Protein AF-A0A6N2WWM9-F1 (afdb_monomer)

Secondary structure (DSSP, 8-state):
--------S-HHHHHHHHHHHTT-EEEEEEETTTEEEEEEE---PPPP----------S----TT-EEEE--S-HHHHHHHHHHHHHTT-EEEE--------

Radius of gyration: 22.65 Å; Cα contacts (8 Å, |Δi|>4): 84; chains: 1; bounding box: 58×34×54 Å

Sequence (102 aa):
MGDKVKGTGLGLPIVKSLVDIMGGTISVKSELGKGTEFIVDLYVPLAEAEVEEHSEENITENLMDA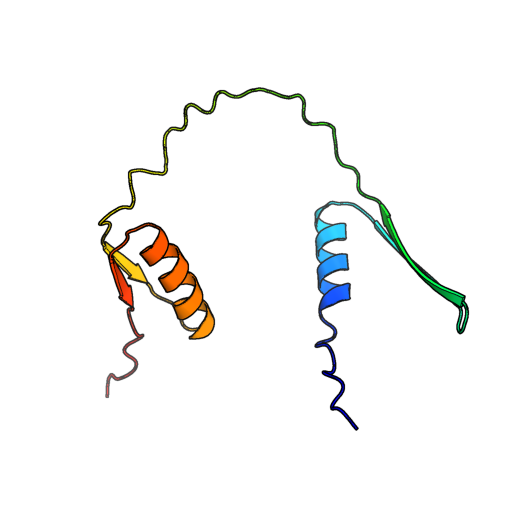RILLVEDNEINIYVAQLILEKAGCVVEIAKRYLSLP

pLDDT: mean 82.59, std 18.11, range [39.81, 97.56]

Foldseek 3Di:
DDDDPDPPPCVVVVVQVVLVVQVWDKDKDDDPPPGIDIDIGGDDDDDDPPPPPPPCPVCCPQQAAPEEEDEDDDPVCVVVVCVVSVVSNYHYDYDDPPPDDD

Mean predicted aligned error: 15.32 Å

Solvent-accessible surface area (backbone atoms only — not comparable to full-atom values): 6682 Å² total; per-residue (Å²): 132,82,84,75,82,75,74,90,70,52,66,64,60,52,52,50,53,52,34,52,74,57,71,30,48,75,51,76,52,73,44,92,97,79,50,74,48,77,48,76,50,71,76,75,80,81,74,75,81,73,76,66,74,65,66,72,74,49,81,66,58,72,46,54,71,37,79,42,81,45,76,67,93,47,72,66,57,47,52,54,50,49,56,55,40,47,73,52,41,27,46,76,43,76,52,73,82,82,87,76,76,136

Structure (mmCIF, N/CA/C/O backbone):
data_AF-A0A6N2WWM9-F1
#
_entry.id   AF-A0A6N2WWM9-F1
#
loop_
_atom_site.group_PDB
_atom_site.id
_atom_site.type_symbol
_atom_site.label_at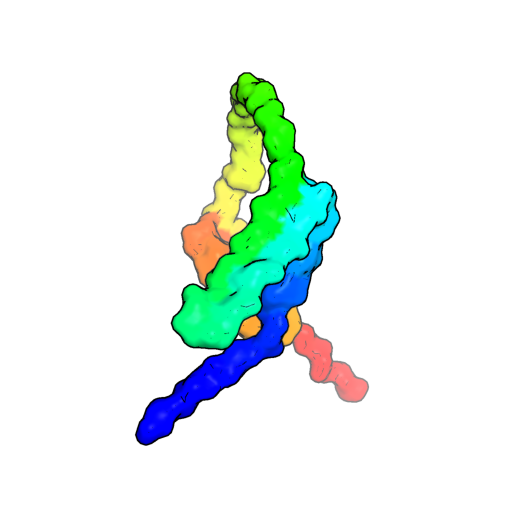om_id
_atom_site.label_alt_id
_atom_site.label_comp_id
_atom_site.label_asym_id
_atom_site.label_entity_id
_atom_site.label_seq_id
_atom_site.pdbx_PDB_ins_code
_atom_site.Cartn_x
_atom_site.Cartn_y
_atom_site.Cartn_z
_atom_site.occupancy
_atom_site.B_iso_or_equiv
_atom_site.auth_seq_id
_atom_site.auth_comp_id
_atom_site.auth_asym_id
_atom_site.auth_atom_id
_atom_site.pdbx_PDB_model_num
ATOM 1 N N . MET A 1 1 ? 12.669 -16.976 26.111 1.00 39.81 1 MET A N 1
ATOM 2 C CA . MET A 1 1 ? 11.267 -16.520 25.993 1.00 39.81 1 MET A CA 1
ATOM 3 C C . MET A 1 1 ? 11.284 -15.421 24.943 1.00 39.81 1 MET A C 1
ATOM 5 O O . MET A 1 1 ? 11.984 -14.449 25.169 1.00 39.81 1 MET A O 1
ATOM 9 N N . GLY A 1 2 ? 10.705 -15.669 23.764 1.00 47.28 2 GLY A N 1
ATOM 10 C CA . GLY A 1 2 ? 11.019 -14.949 22.522 1.00 47.28 2 GLY A CA 1
ATOM 11 C C . GLY A 1 2 ? 10.730 -13.448 22.547 1.00 47.28 2 GLY A C 1
ATOM 12 O O . GLY A 1 2 ? 9.725 -13.008 23.108 1.00 47.28 2 GLY A O 1
ATOM 13 N N . ASP A 1 3 ? 11.616 -12.690 21.907 1.00 49.41 3 ASP A N 1
ATOM 14 C CA . ASP A 1 3 ? 11.471 -11.260 21.679 1.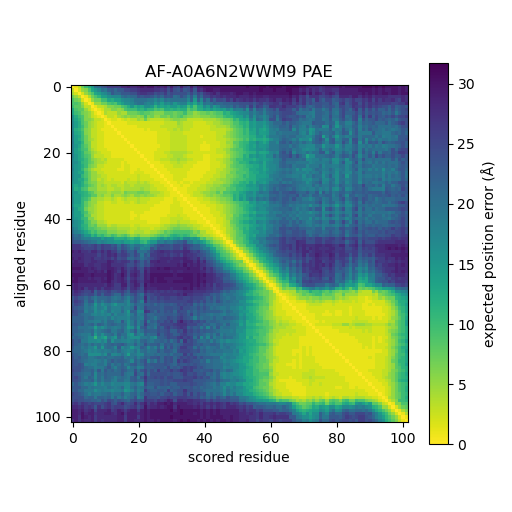00 49.41 3 ASP A CA 1
ATOM 15 C C . ASP A 1 3 ? 10.197 -10.994 20.870 1.00 49.41 3 ASP A C 1
ATOM 17 O O . ASP A 1 3 ? 10.087 -11.341 19.692 1.00 49.41 3 ASP A O 1
ATOM 21 N N . LYS A 1 4 ? 9.192 -10.389 21.512 1.00 54.19 4 LYS A N 1
ATOM 22 C CA . LYS A 1 4 ? 8.036 -9.840 20.801 1.00 54.19 4 LYS A CA 1
ATOM 23 C C . LYS A 1 4 ? 8.545 -8.691 19.942 1.00 54.19 4 LYS A C 1
ATOM 25 O O . LYS A 1 4 ? 8.875 -7.634 20.477 1.00 54.19 4 LYS A O 1
ATOM 30 N N . VAL A 1 5 ? 8.574 -8.888 18.626 1.00 57.88 5 VAL A N 1
ATOM 31 C CA . VAL A 1 5 ? 8.764 -7.808 17.655 1.00 57.88 5 VAL A CA 1
ATOM 32 C C . VAL A 1 5 ? 7.729 -6.727 17.968 1.00 57.88 5 VAL A C 1
ATOM 34 O O . VAL A 1 5 ? 6.526 -6.913 17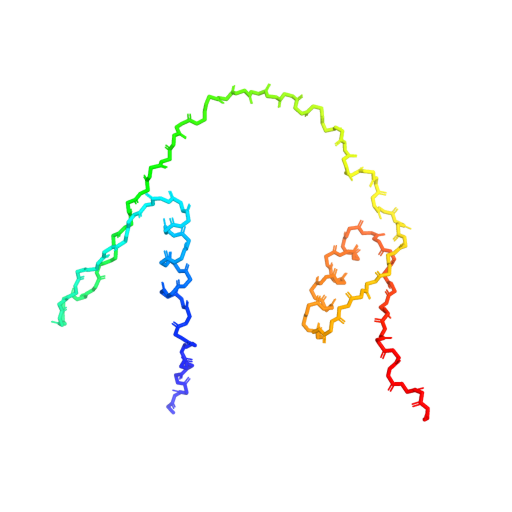.777 1.00 57.88 5 VAL A O 1
ATOM 37 N N . LYS A 1 6 ? 8.187 -5.615 18.546 1.00 60.66 6 LYS A N 1
ATOM 38 C CA . LYS A 1 6 ? 7.335 -4.477 18.874 1.00 60.66 6 LYS A CA 1
ATOM 39 C C . LYS A 1 6 ? 6.989 -3.818 17.544 1.00 60.66 6 LYS A C 1
ATOM 41 O O . LYS A 1 6 ? 7.868 -3.267 16.889 1.00 60.66 6 LYS A O 1
ATOM 46 N N . GLY A 1 7 ? 5.736 -3.943 17.112 1.00 65.38 7 GLY A N 1
ATOM 47 C CA . GLY A 1 7 ? 5.275 -3.297 15.886 1.00 65.38 7 GLY A CA 1
ATOM 48 C C . GLY A 1 7 ? 5.579 -1.798 15.931 1.00 65.38 7 GLY A C 1
ATOM 49 O O . GLY A 1 7 ? 5.485 -1.176 16.988 1.00 65.38 7 GLY A O 1
ATOM 50 N N . THR A 1 8 ? 5.926 -1.212 14.788 1.00 79.94 8 THR A N 1
ATOM 51 C CA . THR A 1 8 ? 6.314 0.206 14.657 1.00 79.94 8 THR A CA 1
ATOM 52 C C . THR A 1 8 ? 5.197 1.191 15.022 1.00 79.94 8 THR A C 1
ATOM 54 O O . THR A 1 8 ? 5.422 2.395 15.050 1.00 79.94 8 THR A O 1
ATOM 57 N N . GLY A 1 9 ? 3.980 0.700 15.282 1.00 81.50 9 GLY A N 1
ATOM 58 C CA . GLY A 1 9 ? 2.800 1.518 15.560 1.00 81.50 9 GLY A CA 1
ATOM 59 C C . GLY A 1 9 ? 2.213 2.195 14.320 1.00 81.50 9 GLY A C 1
ATOM 60 O O . GLY A 1 9 ? 1.224 2.907 14.441 1.00 81.50 9 GLY A O 1
ATOM 61 N N . LEU A 1 10 ? 2.776 1.953 13.132 1.00 85.75 10 LEU A N 1
ATOM 62 C CA . LEU A 1 10 ? 2.390 2.636 11.894 1.00 85.75 10 LEU A CA 1
ATOM 63 C C . LEU A 1 10 ? 1.114 2.084 11.244 1.00 85.75 10 LEU A C 1
ATOM 65 O O . LEU A 1 10 ? 0.480 2.793 10.473 1.00 85.75 10 LEU A O 1
ATOM 69 N N . GLY A 1 11 ? 0.705 0.853 11.565 1.00 88.50 11 GLY A N 1
ATOM 70 C CA . GLY A 1 11 ? -0.401 0.180 10.873 1.00 88.50 11 GLY A CA 1
ATOM 71 C C . GLY A 1 11 ? -1.731 0.940 10.929 1.00 88.50 11 GLY A C 1
ATOM 72 O O . GLY A 1 11 ? -2.307 1.242 9.891 1.00 88.50 11 GLY A O 1
ATOM 73 N N . LEU A 1 12 ? -2.207 1.299 12.125 1.00 92.19 12 LEU A N 1
ATOM 74 C CA . LEU A 1 12 ? -3.476 2.025 12.275 1.00 92.19 12 LEU A CA 1
ATOM 75 C C . LEU A 1 12 ? -3.432 3.462 11.725 1.00 92.19 12 LEU A C 1
ATOM 77 O O . LEU A 1 12 ? -4.395 3.845 11.063 1.00 92.19 12 LEU A O 1
ATOM 81 N N . PRO A 1 13 ? -2.350 4.244 11.924 1.00 93.75 13 PRO A N 1
ATOM 82 C CA . PRO A 1 13 ? -2.182 5.523 11.237 1.00 93.75 13 PRO A CA 1
ATOM 83 C C . PRO A 1 13 ? -2.267 5.412 9.711 1.00 93.75 13 PRO A C 1
ATOM 85 O O . PRO A 1 13 ? -2.984 6.192 9.097 1.00 93.75 13 PRO A O 1
ATOM 88 N N . ILE A 1 14 ? -1.602 4.423 9.101 1.00 94.31 14 ILE A N 1
ATOM 89 C CA . ILE A 1 14 ? -1.662 4.201 7.646 1.00 94.31 14 ILE A CA 1
ATOM 90 C C . ILE A 1 14 ? -3.094 3.879 7.211 1.00 94.31 14 ILE A C 1
ATOM 92 O O . ILE A 1 14 ? -3.600 4.483 6.269 1.00 94.31 14 ILE A O 1
ATOM 96 N N . VAL A 1 15 ? -3.767 2.964 7.917 1.00 95.62 15 VAL A N 1
ATOM 97 C CA . VAL A 1 15 ? -5.159 2.595 7.616 1.00 95.62 15 VAL A CA 1
ATOM 98 C C . VAL A 1 15 ? -6.081 3.808 7.720 1.00 95.62 15 VAL A C 1
ATOM 100 O O . VAL A 1 15 ? -6.890 4.028 6.824 1.00 95.62 15 VAL A O 1
ATOM 103 N N . LYS A 1 16 ? -5.945 4.623 8.772 1.00 95.31 16 LYS A N 1
ATOM 104 C CA . LYS A 1 16 ? -6.751 5.837 8.944 1.00 95.31 16 LYS A CA 1
ATOM 105 C C . LYS A 1 16 ? -6.547 6.806 7.781 1.00 95.31 16 LYS A C 1
ATOM 107 O O . LYS A 1 16 ? -7.533 7.238 7.197 1.00 95.31 16 LYS A O 1
ATOM 112 N N . SER A 1 17 ? -5.296 7.069 7.402 1.00 96.06 17 SER A N 1
ATOM 113 C CA . SER A 1 17 ? -4.981 7.939 6.266 1.00 96.06 17 SER A CA 1
ATOM 114 C C . SER A 1 17 ? -5.586 7.434 4.957 1.00 96.06 17 SER A C 1
ATOM 116 O O . SER A 1 17 ? -6.149 8.224 4.209 1.00 96.06 17 SER A O 1
ATOM 118 N N . LEU A 1 18 ? -5.508 6.128 4.682 1.00 96.62 18 LEU A N 1
ATOM 119 C CA . LEU A 1 18 ? -6.099 5.540 3.475 1.00 96.62 18 LEU A CA 1
ATOM 120 C C . LEU A 1 18 ? -7.621 5.702 3.455 1.00 96.62 18 LEU A C 1
ATOM 122 O O . LEU A 1 18 ? -8.175 6.151 2.457 1.00 96.62 18 LEU A O 1
ATOM 126 N N . VAL A 1 19 ? -8.288 5.385 4.565 1.00 96.88 19 VAL A N 1
ATOM 127 C CA . VAL A 1 19 ? -9.745 5.525 4.687 1.00 96.88 19 VAL A CA 1
ATOM 128 C C . VAL A 1 19 ? -10.179 6.984 4.518 1.00 96.88 19 VAL A C 1
ATOM 130 O O . VAL A 1 19 ? -11.158 7.242 3.823 1.00 96.88 19 VAL A O 1
ATOM 133 N N . ASP A 1 20 ? -9.432 7.933 5.086 1.00 95.81 20 ASP A N 1
ATOM 134 C CA . ASP A 1 20 ? -9.713 9.367 4.954 1.00 95.81 20 ASP A CA 1
ATOM 135 C C . ASP A 1 20 ? -9.532 9.857 3.507 1.00 95.81 20 ASP A C 1
ATOM 137 O O . ASP A 1 20 ? -10.374 10.598 3.003 1.00 95.81 20 ASP A O 1
ATOM 141 N N . ILE A 1 21 ? -8.482 9.405 2.808 1.00 96.31 21 ILE A N 1
ATOM 142 C CA . ILE A 1 21 ? -8.263 9.703 1.378 1.00 96.31 21 ILE A CA 1
ATOM 143 C C . ILE A 1 21 ? -9.412 9.157 0.524 1.00 96.31 21 ILE A C 1
ATOM 145 O O . ILE A 1 21 ? -9.838 9.805 -0.428 1.00 96.31 21 ILE A O 1
ATOM 149 N N . MET A 1 22 ? -9.940 7.986 0.880 1.00 95.69 22 MET A N 1
ATOM 150 C CA . MET A 1 22 ? -11.094 7.380 0.214 1.00 95.69 22 MET A CA 1
ATOM 151 C C . MET A 1 22 ? -12.434 8.031 0.603 1.00 95.69 22 MET A C 1
ATOM 153 O O . MET A 1 22 ? -13.481 7.571 0.154 1.00 95.69 22 MET A O 1
ATOM 157 N N . GLY A 1 23 ? -12.431 9.073 1.446 1.00 95.62 23 GLY A N 1
ATOM 158 C CA . GLY A 1 23 ? -13.646 9.745 1.919 1.00 95.62 23 GLY A CA 1
ATOM 159 C C . GLY A 1 23 ? -14.530 8.872 2.815 1.00 95.62 23 GLY A C 1
ATOM 160 O O . GLY A 1 23 ? -15.716 9.157 2.977 1.00 95.62 23 GLY A O 1
ATOM 161 N N . GLY A 1 24 ? -13.976 7.792 3.363 1.00 96.38 24 GLY A N 1
ATOM 162 C CA . GLY A 1 24 ? -14.676 6.867 4.239 1.00 96.38 24 GLY A CA 1
ATOM 163 C C . GLY A 1 24 ? -14.504 7.182 5.719 1.00 96.38 24 GLY A C 1
ATOM 164 O O . GLY A 1 24 ? -13.982 8.222 6.121 1.00 96.38 24 GLY A O 1
ATOM 165 N N . THR A 1 25 ? -14.927 6.242 6.560 1.00 97.56 25 THR A N 1
ATOM 166 C CA . THR A 1 25 ? -14.762 6.330 8.014 1.00 97.56 25 THR A CA 1
ATOM 167 C C . THR A 1 25 ? -14.262 5.018 8.604 1.00 97.56 25 THR A C 1
ATOM 169 O O . THR A 1 25 ? -14.468 3.945 8.045 1.00 97.56 25 THR A O 1
ATOM 172 N N . ILE A 1 26 ? -13.563 5.108 9.736 1.00 97.31 26 ILE A N 1
ATOM 173 C CA . ILE A 1 26 ? -13.098 3.949 10.501 1.00 97.31 26 ILE A CA 1
ATOM 174 C C . ILE A 1 26 ? -13.419 4.153 11.981 1.00 97.31 26 ILE A C 1
ATOM 176 O O . ILE A 1 26 ? -13.179 5.232 12.529 1.00 97.31 26 ILE A O 1
ATOM 180 N N . SER A 1 27 ? -13.948 3.119 12.631 1.00 96.94 27 SER A N 1
ATOM 181 C CA . SER A 1 27 ? -14.273 3.099 14.060 1.00 96.94 27 SER A CA 1
ATOM 182 C C . SER A 1 27 ? -13.822 1.794 14.723 1.00 96.94 27 SER A C 1
ATOM 184 O O . SER A 1 27 ? -13.463 0.827 14.053 1.00 96.94 27 SER A O 1
ATOM 186 N N . VAL A 1 28 ? -13.785 1.776 16.057 1.00 96.94 28 VAL A N 1
ATOM 187 C CA . VAL A 1 28 ? -13.343 0.616 16.840 1.00 96.94 28 VAL A CA 1
ATOM 188 C C . VAL A 1 28 ? -14.285 0.367 18.013 1.00 96.94 28 VAL A C 1
ATOM 190 O O . VAL A 1 28 ? -14.673 1.296 18.722 1.00 96.94 28 VAL A O 1
ATOM 193 N N . LYS A 1 29 ? -14.622 -0.900 18.241 1.00 97.00 29 LYS A N 1
ATOM 194 C CA . LYS A 1 29 ? -15.303 -1.392 19.441 1.00 97.00 29 LYS A CA 1
ATOM 195 C C . LYS A 1 29 ? -14.380 -2.389 20.121 1.00 97.00 29 LYS A C 1
ATOM 197 O O . LYS A 1 29 ? -14.015 -3.397 19.532 1.00 97.00 29 LYS A O 1
ATOM 202 N N . SER A 1 30 ? -13.971 -2.113 21.351 1.00 96.00 30 SER A N 1
ATOM 203 C CA . SER A 1 30 ? -13.088 -3.004 22.103 1.00 96.00 30 SER A CA 1
ATOM 204 C C . SER A 1 30 ? -13.577 -3.130 23.531 1.00 96.00 30 SER A C 1
ATOM 206 O O . SER A 1 30 ? -13.912 -2.130 24.163 1.00 96.00 30 SER A O 1
ATOM 208 N N . GLU A 1 31 ? -13.595 -4.357 24.040 1.00 96.75 31 GLU A N 1
ATOM 209 C CA . GLU A 1 31 ? -13.830 -4.625 25.451 1.00 96.75 31 GLU A CA 1
ATOM 210 C C . GLU A 1 31 ? -12.815 -5.658 25.945 1.00 96.75 31 GLU A C 1
ATOM 212 O O . GLU A 1 31 ? -12.573 -6.696 25.315 1.00 96.75 31 GLU A O 1
ATOM 217 N N . LEU A 1 32 ? -12.196 -5.363 27.091 1.00 95.81 32 LEU A N 1
ATOM 218 C CA . LEU A 1 32 ? -11.170 -6.217 27.673 1.00 95.81 32 LEU A CA 1
ATOM 219 C C . LEU A 1 32 ? -11.729 -7.623 27.924 1.00 95.81 32 LEU A C 1
ATOM 221 O O . LEU A 1 32 ? -12.762 -7.793 28.562 1.00 95.81 32 LEU A O 1
ATOM 225 N N . GLY A 1 33 ? -11.034 -8.640 27.414 1.00 96.62 33 GLY A N 1
ATOM 226 C CA . GLY A 1 33 ? -11.464 -10.034 27.541 1.00 96.62 33 GLY A CA 1
ATOM 227 C C . GLY A 1 33 ? -12.574 -10.464 26.573 1.00 96.62 33 GLY A C 1
ATOM 228 O O . GLY A 1 33 ? -12.879 -11.652 26.534 1.00 96.62 33 GLY A O 1
ATOM 229 N N . LYS A 1 34 ? -13.135 -9.554 25.763 1.00 96.50 34 LYS A N 1
ATOM 230 C CA . LYS A 1 34 ? -14.100 -9.879 24.691 1.00 96.50 34 LYS A CA 1
ATOM 231 C C . LYS A 1 34 ? -13.545 -9.670 23.282 1.00 96.50 34 LYS A C 1
ATOM 233 O O . LYS A 1 34 ? -14.096 -10.207 22.329 1.00 96.50 34 LYS A O 1
ATOM 238 N N . GLY A 1 35 ? -12.439 -8.936 23.162 1.00 96.31 35 GLY A N 1
ATOM 239 C CA . GLY A 1 35 ? -11.742 -8.700 21.900 1.00 96.31 35 GLY A CA 1
ATOM 240 C C . GLY A 1 35 ? -11.961 -7.291 21.355 1.00 96.31 35 GLY A C 1
ATOM 241 O O . GLY A 1 35 ? -12.398 -6.387 22.070 1.00 96.31 35 GLY A O 1
ATOM 242 N N . THR A 1 36 ? -11.606 -7.111 20.084 1.00 96.62 36 THR A N 1
ATOM 243 C CA . THR A 1 36 ? -11.641 -5.822 19.388 1.00 96.62 36 THR A CA 1
ATOM 244 C C . THR A 1 36 ? -12.181 -6.010 17.978 1.00 96.62 36 THR A C 1
ATOM 246 O O . THR A 1 36 ? -11.723 -6.890 17.254 1.00 96.62 36 THR A O 1
ATOM 249 N N . GLU A 1 37 ? -13.110 -5.150 17.586 1.00 97.25 37 GLU A N 1
ATOM 250 C CA . GLU A 1 37 ? -13.693 -5.041 16.254 1.00 97.25 37 GLU A CA 1
ATOM 251 C C . GLU A 1 37 ? -13.327 -3.673 15.665 1.00 97.25 37 GLU A C 1
ATOM 253 O O . GLU A 1 37 ? -13.540 -2.642 16.303 1.00 97.25 37 GLU A O 1
ATOM 258 N N . PHE A 1 38 ? -12.769 -3.664 14.454 1.00 96.88 38 PHE A N 1
ATOM 259 C CA . PHE A 1 38 ? -12.533 -2.456 13.663 1.00 96.88 38 PHE A CA 1
ATOM 260 C C . PHE A 1 38 ? -13.526 -2.439 12.504 1.00 96.88 38 PHE A C 1
ATOM 262 O O . PHE A 1 38 ? -13.673 -3.442 11.809 1.00 96.88 38 PHE A O 1
ATOM 269 N N . ILE A 1 39 ? -14.195 -1.312 12.302 1.00 97.50 39 ILE A N 1
ATOM 270 C CA . ILE A 1 39 ? -15.266 -1.147 11.317 1.00 97.50 39 ILE A CA 1
ATOM 271 C C . ILE A 1 39 ? -14.815 -0.068 10.341 1.00 97.50 39 ILE A C 1
ATOM 273 O O . ILE A 1 39 ? -14.447 1.020 10.781 1.00 97.50 39 ILE A O 1
ATOM 277 N N . VAL A 1 40 ? -14.816 -0.377 9.045 1.00 97.56 40 VAL A N 1
ATOM 278 C CA . VAL A 1 40 ? -14.417 0.536 7.969 1.00 97.56 40 VAL A CA 1
ATOM 279 C C . VAL A 1 40 ? -15.584 0.687 7.004 1.00 97.56 40 VAL A C 1
ATOM 281 O O . VAL A 1 40 ? -16.016 -0.295 6.407 1.00 97.56 40 VAL A O 1
ATOM 284 N N . ASP A 1 41 ? -16.052 1.918 6.836 1.00 97.19 41 ASP A N 1
ATOM 285 C CA . ASP A 1 41 ? -17.146 2.278 5.941 1.00 97.19 41 ASP A CA 1
ATOM 286 C C . ASP A 1 41 ? -16.583 3.088 4.770 1.00 97.19 41 ASP A C 1
ATOM 288 O O . ASP A 1 41 ? -16.021 4.167 4.968 1.00 97.19 41 ASP A O 1
ATOM 292 N N . LEU A 1 42 ? -16.720 2.568 3.548 1.00 96.62 42 LEU A N 1
ATOM 293 C CA . LEU A 1 42 ? -16.239 3.199 2.316 1.00 96.62 42 LEU A CA 1
ATOM 294 C C . LEU A 1 42 ? -17.398 3.383 1.337 1.00 96.62 42 LEU A C 1
ATOM 296 O O . LEU A 1 42 ? -18.205 2.473 1.147 1.00 96.62 42 LEU A O 1
ATOM 300 N N . TYR A 1 43 ? -17.437 4.532 0.667 1.00 92.31 43 TYR A N 1
ATOM 301 C CA . TYR A 1 43 ? -18.298 4.730 -0.493 1.00 92.31 43 TYR A CA 1
ATOM 302 C C . TYR A 1 43 ? -17.519 4.366 -1.757 1.00 92.31 43 TYR A C 1
ATOM 304 O O . TYR A 1 43 ? -16.620 5.095 -2.169 1.00 92.31 43 TYR A O 1
ATOM 312 N N . VAL A 1 44 ? -17.850 3.224 -2.359 1.00 89.62 44 VAL A N 1
ATOM 313 C CA . VAL A 1 44 ? -17.226 2.759 -3.602 1.00 89.62 44 VAL A CA 1
ATOM 314 C C . VAL A 1 44 ? -18.309 2.718 -4.677 1.00 89.62 44 VAL A C 1
ATOM 316 O O . VAL A 1 44 ? -19.143 1.809 -4.646 1.00 89.62 44 VAL A O 1
ATOM 319 N N . PRO A 1 45 ? -18.365 3.704 -5.590 1.00 85.25 45 PRO A N 1
ATOM 320 C CA . PRO A 1 45 ? -19.311 3.651 -6.692 1.00 85.25 45 PRO A CA 1
ATOM 321 C C . PRO A 1 45 ? -19.016 2.416 -7.547 1.00 85.25 45 PRO A C 1
ATOM 323 O O . PRO A 1 45 ? -17.857 2.081 -7.795 1.00 85.25 45 PRO A O 1
ATOM 326 N N . LEU A 1 46 ? -20.072 1.735 -7.992 1.00 84.25 46 LEU A N 1
ATOM 327 C CA . LEU A 1 46 ? -19.937 0.701 -9.009 1.00 84.25 46 LEU A CA 1
ATOM 328 C C . LEU A 1 46 ? -19.407 1.377 -10.270 1.00 84.25 46 LEU A C 1
ATOM 330 O O . LEU A 1 46 ? -20.063 2.266 -10.810 1.00 84.25 46 LEU A O 1
ATOM 334 N N . ALA A 1 47 ? -18.219 0.975 -10.711 1.00 82.31 47 ALA A N 1
ATOM 335 C CA . ALA A 1 47 ? -17.766 1.339 -12.037 1.00 82.31 47 ALA A CA 1
ATOM 336 C C . ALA A 1 47 ? -18.726 0.692 -13.041 1.00 82.31 47 ALA A C 1
ATOM 338 O O . ALA A 1 47 ? -18.950 -0.523 -12.997 1.00 82.31 47 ALA A O 1
ATOM 339 N N . GLU A 1 48 ? -19.314 1.497 -13.925 1.00 75.12 48 GLU A N 1
ATOM 340 C CA . GLU A 1 48 ? -19.834 0.950 -15.170 1.00 75.12 48 GLU A CA 1
ATOM 341 C C . GLU A 1 48 ? -18.634 0.324 -15.875 1.00 75.12 48 GLU A C 1
ATOM 343 O O . GLU A 1 48 ? -17.581 0.951 -15.992 1.00 75.12 48 GLU A O 1
ATOM 348 N N . ALA A 1 49 ? -18.750 -0.949 -16.247 1.00 66.12 49 ALA A N 1
ATOM 349 C CA . ALA A 1 49 ? -17.731 -1.592 -17.051 1.00 66.12 49 ALA A CA 1
ATOM 350 C C . ALA A 1 49 ? -17.794 -0.971 -18.449 1.00 66.12 49 ALA A C 1
ATOM 352 O O . ALA A 1 49 ? -18.371 -1.545 -19.371 1.00 66.12 49 ALA A O 1
ATOM 353 N N . GLU A 1 50 ? -17.199 0.205 -18.614 1.00 60.22 50 GLU A N 1
ATOM 354 C CA . GLU A 1 50 ? -16.545 0.501 -19.869 1.00 60.22 50 GLU A CA 1
ATOM 355 C C . GLU A 1 50 ? -15.440 -0.544 -19.964 1.00 60.22 50 GLU A C 1
ATOM 357 O O . GLU A 1 50 ? -14.384 -0.453 -19.340 1.00 60.22 50 GL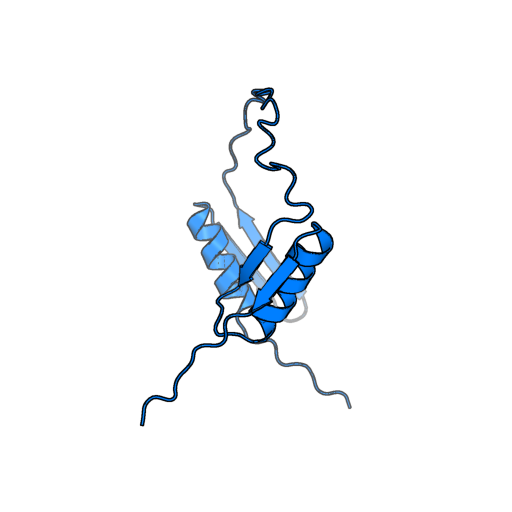U A O 1
ATOM 362 N N . VAL A 1 51 ? -15.728 -1.609 -20.714 1.00 59.88 51 VAL A N 1
ATOM 363 C CA . VAL A 1 51 ? -14.674 -2.312 -21.428 1.00 59.88 51 VAL A CA 1
ATOM 364 C C . VAL A 1 51 ? -14.147 -1.272 -22.407 1.00 59.88 51 VAL A C 1
ATOM 366 O O . VAL A 1 51 ? -14.479 -1.276 -23.589 1.00 59.88 51 VAL A O 1
ATOM 369 N N . GLU A 1 52 ? -13.357 -0.327 -21.903 1.00 53.28 52 GLU A N 1
ATOM 370 C CA . GLU A 1 52 ? -12.263 0.151 -22.702 1.00 53.28 52 GLU A CA 1
ATOM 371 C C . GLU A 1 52 ? -11.517 -1.143 -23.022 1.00 53.28 52 GLU A C 1
ATOM 373 O O . GLU A 1 52 ? -10.827 -1.734 -22.187 1.00 53.28 52 GLU A O 1
ATOM 378 N N . GLU A 1 53 ? -11.685 -1.619 -24.256 1.00 50.66 53 GLU A N 1
ATOM 379 C CA . GLU A 1 53 ? -10.514 -2.059 -24.980 1.00 50.66 53 GLU A CA 1
ATOM 380 C C . GLU A 1 53 ? -9.557 -0.865 -24.897 1.00 50.66 53 GLU A C 1
ATOM 382 O O . GLU A 1 53 ? -9.412 -0.073 -25.824 1.00 50.66 53 GLU A O 1
ATOM 387 N N . HIS A 1 54 ? -8.867 -0.735 -23.761 1.00 49.91 54 HIS A N 1
ATOM 388 C CA . HIS A 1 54 ? -7.458 -0.512 -23.825 1.00 49.91 54 HIS A CA 1
ATOM 389 C C . HIS A 1 54 ? -7.018 -1.614 -24.784 1.00 49.91 54 HIS A C 1
ATOM 391 O O . HIS A 1 54 ? -6.742 -2.747 -24.390 1.00 49.91 54 HIS A O 1
ATOM 397 N N . SER A 1 55 ? -6.980 -1.290 -26.086 1.00 44.97 55 SER A N 1
ATOM 398 C CA . SER A 1 55 ? -5.823 -1.689 -26.846 1.00 44.97 55 SER A CA 1
ATOM 399 C C . SER A 1 55 ? -4.713 -1.402 -25.868 1.00 44.97 55 SER A C 1
ATOM 401 O O . SER A 1 55 ? -4.551 -0.258 -25.430 1.00 44.97 55 SER A O 1
ATOM 403 N N . GLU A 1 56 ? -4.091 -2.461 -25.383 1.00 50.22 56 GLU A N 1
ATOM 404 C CA . GLU A 1 56 ? 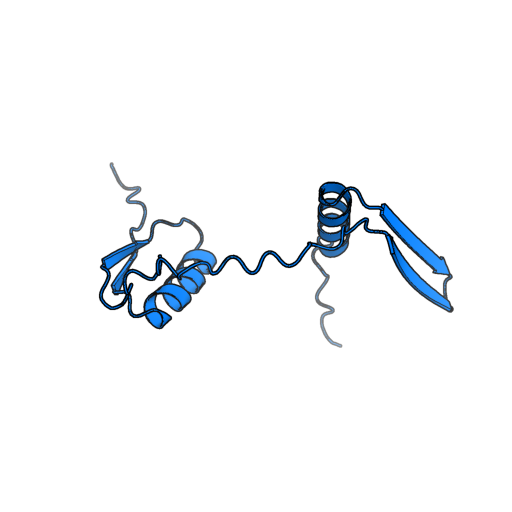-2.772 -2.365 -24.835 1.00 50.22 56 GLU A CA 1
ATOM 405 C C . GLU A 1 56 ? -1.984 -1.685 -25.968 1.00 50.22 56 GLU A C 1
ATOM 407 O O . GLU A 1 56 ? -1.336 -2.331 -26.790 1.00 50.22 56 GLU A O 1
ATOM 412 N N . GLU A 1 57 ? -2.052 -0.352 -26.065 1.00 46.19 57 GLU A N 1
ATOM 413 C CA . GLU A 1 57 ? -0.879 0.443 -26.313 1.00 46.19 57 GLU A CA 1
ATOM 414 C C . GLU A 1 57 ? -0.002 0.012 -25.162 1.00 46.19 57 GLU A C 1
ATOM 416 O O . GLU A 1 57 ? -0.103 0.464 -24.024 1.00 46.19 57 GLU A O 1
ATOM 421 N N . ASN A 1 58 ? 0.685 -1.082 -25.467 1.00 47.44 58 ASN A N 1
ATOM 422 C CA . ASN A 1 58 ? 1.653 -1.757 -24.677 1.00 47.44 58 ASN A CA 1
ATOM 423 C C . ASN A 1 58 ? 2.644 -0.637 -24.372 1.00 47.44 58 ASN A C 1
ATOM 425 O O . ASN A 1 58 ? 3.549 -0.383 -25.153 1.00 47.44 58 ASN A O 1
ATOM 429 N N . ILE A 1 59 ? 2.449 0.083 -23.261 1.00 49.84 59 ILE A N 1
ATOM 430 C CA . ILE A 1 59 ? 3.523 0.867 -22.645 1.00 49.84 59 ILE A CA 1
ATOM 431 C C . ILE A 1 59 ? 4.596 -0.118 -22.140 1.00 49.84 59 ILE A C 1
ATOM 433 O O . ILE A 1 59 ? 5.726 0.257 -21.858 1.00 49.84 59 ILE A O 1
ATOM 437 N N . THR A 1 60 ? 4.305 -1.420 -22.166 1.00 49.66 60 THR A N 1
ATOM 438 C CA . THR A 1 60 ? 5.261 -2.449 -22.570 1.00 49.66 60 THR A CA 1
ATOM 439 C C . THR A 1 60 ? 5.693 -2.279 -24.037 1.00 49.66 60 THR A C 1
ATOM 441 O O . THR A 1 60 ? 5.652 -3.226 -24.824 1.00 49.66 60 THR A O 1
ATOM 444 N N . GLU A 1 61 ? 6.225 -1.106 -24.406 1.00 58.03 61 GLU A N 1
ATOM 445 C CA . GLU A 1 61 ? 7.368 -1.132 -25.312 1.00 58.03 61 GLU A CA 1
ATOM 446 C C . GLU A 1 61 ? 8.312 -2.114 -24.640 1.00 58.03 61 GLU A C 1
ATOM 448 O O . GLU A 1 61 ? 8.657 -1.922 -23.475 1.00 58.03 61 GLU A O 1
ATOM 453 N N . ASN A 1 62 ? 8.540 -3.251 -25.293 1.00 65.25 62 ASN A N 1
ATOM 454 C CA . ASN A 1 62 ? 9.178 -4.409 -24.698 1.00 65.25 62 ASN A CA 1
ATOM 455 C C . ASN A 1 62 ? 10.452 -3.956 -23.965 1.00 65.25 62 ASN A C 1
ATOM 457 O O . ASN A 1 62 ? 11.456 -3.663 -24.606 1.00 65.25 62 ASN A O 1
ATOM 461 N N . LEU A 1 63 ? 10.384 -3.839 -22.631 1.00 74.31 63 LEU A N 1
ATOM 462 C CA . LEU A 1 63 ? 11.486 -3.323 -21.808 1.00 74.31 63 LEU A CA 1
ATOM 463 C C . LEU A 1 63 ? 12.652 -4.317 -21.756 1.00 74.31 63 LEU A C 1
ATOM 465 O O . LEU A 1 63 ? 13.704 -4.025 -21.189 1.00 74.31 63 LEU A O 1
ATOM 469 N N . MET A 1 64 ? 12.465 -5.487 -22.366 1.00 80.12 64 MET A N 1
ATOM 470 C CA . MET A 1 64 ? 13.514 -6.444 -22.642 1.00 80.12 64 MET A CA 1
ATOM 471 C C . MET A 1 64 ? 14.693 -5.743 -23.325 1.00 80.12 64 MET A C 1
ATOM 473 O O . MET A 1 64 ? 14.537 -5.052 -24.329 1.00 80.12 64 MET A O 1
ATOM 477 N N . ASP A 1 65 ? 15.872 -5.903 -22.732 1.00 86.94 65 ASP A N 1
ATOM 478 C CA . ASP A 1 65 ? 17.143 -5.296 -23.136 1.00 86.94 65 ASP A CA 1
ATOM 479 C C . ASP A 1 65 ? 17.242 -3.764 -22.971 1.00 86.94 65 ASP A C 1
ATOM 481 O O . ASP A 1 65 ? 18.271 -3.167 -23.315 1.00 86.94 65 ASP A O 1
ATOM 485 N N . ALA A 1 66 ? 16.239 -3.101 -22.381 1.00 92.19 66 ALA A N 1
ATOM 486 C CA . ALA A 1 66 ? 16.320 -1.676 -22.068 1.00 92.19 66 ALA A CA 1
ATOM 487 C C . ALA A 1 66 ? 17.428 -1.404 -21.039 1.00 92.19 66 ALA A C 1
ATOM 489 O O . ALA A 1 66 ? 17.523 -2.063 -20.000 1.00 92.19 66 ALA A O 1
ATOM 490 N N . ARG A 1 67 ? 18.268 -0.398 -21.308 1.00 94.00 67 ARG A N 1
ATOM 491 C CA . ARG A 1 67 ? 19.327 0.044 -20.388 1.00 94.00 67 ARG A CA 1
ATOM 492 C C . ARG A 1 67 ? 18.797 1.131 -19.463 1.00 94.00 67 ARG A C 1
ATOM 494 O O . ARG A 1 67 ? 18.469 2.222 -19.924 1.00 94.00 67 ARG A O 1
ATOM 501 N N . ILE A 1 68 ? 18.751 0.846 -18.166 1.00 94.06 68 ILE A N 1
ATOM 502 C CA . ILE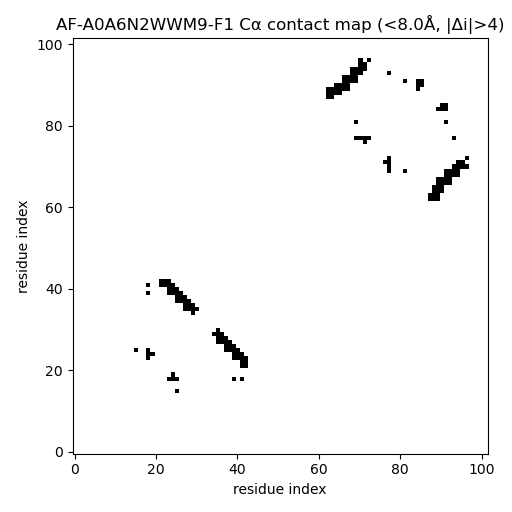 A 1 68 ? 18.158 1.720 -17.151 1.00 94.06 68 ILE A CA 1
ATOM 503 C C . ILE A 1 68 ? 19.233 2.186 -16.175 1.00 94.06 68 ILE A C 1
ATOM 505 O O . ILE A 1 68 ? 19.921 1.368 -15.569 1.00 94.06 68 ILE A O 1
ATOM 509 N N . LEU A 1 69 ? 19.341 3.503 -15.986 1.00 95.69 69 LEU A N 1
ATOM 510 C CA . LEU A 1 69 ? 20.145 4.103 -14.923 1.00 95.69 69 LEU A CA 1
ATOM 511 C C . LEU A 1 69 ? 19.269 4.295 -13.678 1.00 95.69 69 LEU A C 1
ATOM 513 O O . LEU A 1 69 ? 18.400 5.165 -13.656 1.00 95.69 69 LEU A O 1
ATOM 517 N N . LEU A 1 70 ? 19.492 3.486 -12.645 1.00 94.44 70 LEU A N 1
ATOM 518 C CA . LEU A 1 70 ? 18.761 3.547 -11.382 1.00 94.44 70 LEU A CA 1
ATOM 519 C C . LEU A 1 70 ? 19.459 4.511 -10.413 1.00 94.44 70 LEU A C 1
ATOM 521 O O . LEU A 1 70 ? 20.610 4.289 -10.033 1.00 94.44 70 LEU A O 1
ATOM 525 N N . VAL A 1 71 ? 18.754 5.571 -10.007 1.00 93.50 71 VAL A N 1
ATOM 526 C CA . VAL A 1 71 ? 19.235 6.588 -9.058 1.00 93.50 71 VAL A CA 1
ATOM 527 C C . VAL A 1 71 ? 18.317 6.602 -7.844 1.00 93.50 71 VAL A C 1
ATOM 529 O O . VAL A 1 71 ? 17.175 7.037 -7.941 1.00 93.50 71 VAL A O 1
ATOM 532 N N . GLU A 1 72 ? 18.817 6.125 -6.711 1.00 92.56 72 GLU A N 1
ATOM 533 C CA . GLU A 1 72 ? 18.056 5.993 -5.467 1.00 92.56 72 GLU A CA 1
ATOM 534 C C . GLU A 1 72 ? 19.034 6.050 -4.281 1.00 92.56 72 GLU A C 1
ATOM 536 O O . GLU A 1 72 ? 20.189 5.635 -4.412 1.00 92.56 72 GLU A O 1
ATOM 541 N N . ASP A 1 73 ? 18.616 6.610 -3.144 1.00 90.75 73 ASP A N 1
ATOM 542 C CA . ASP A 1 73 ? 19.481 6.833 -1.973 1.00 90.75 73 ASP A CA 1
ATOM 543 C C . ASP A 1 73 ? 19.320 5.774 -0.871 1.00 90.75 73 ASP A C 1
ATOM 545 O O . ASP A 1 73 ? 20.170 5.670 0.017 1.00 90.75 73 ASP A O 1
ATOM 549 N N . ASN A 1 74 ? 18.277 4.949 -0.952 1.00 91.62 74 ASN A N 1
ATOM 550 C CA . ASN A 1 74 ? 18.017 3.861 -0.023 1.00 91.62 74 ASN A CA 1
ATOM 551 C C . ASN A 1 74 ? 18.421 2.498 -0.613 1.00 91.62 74 ASN A C 1
ATOM 553 O O . ASN A 1 74 ? 17.879 2.052 -1.624 1.00 91.62 74 ASN A O 1
ATOM 557 N N . GLU A 1 75 ? 19.325 1.787 0.068 1.00 92.00 75 GLU A N 1
ATOM 558 C CA . GLU A 1 75 ? 19.839 0.478 -0.370 1.00 92.00 75 GLU A CA 1
ATOM 559 C C . GLU A 1 75 ? 18.744 -0.582 -0.569 1.00 92.00 75 GLU A C 1
ATOM 561 O O . GLU A 1 75 ? 18.835 -1.400 -1.486 1.00 92.00 75 GLU A O 1
ATOM 566 N N . ILE A 1 76 ? 17.683 -0.557 0.245 1.00 94.19 76 ILE A N 1
ATOM 567 C CA . ILE A 1 76 ? 16.553 -1.488 0.109 1.00 94.19 76 ILE A CA 1
ATOM 568 C C . ILE A 1 76 ? 15.764 -1.172 -1.163 1.00 94.19 76 ILE A C 1
ATOM 570 O O . ILE A 1 76 ? 15.390 -2.087 -1.896 1.00 94.19 76 ILE A O 1
ATOM 574 N N . ASN A 1 77 ? 15.538 0.110 -1.448 1.00 94.50 77 ASN A N 1
ATOM 575 C CA . ASN A 1 77 ? 14.812 0.529 -2.644 1.00 94.50 77 ASN A CA 1
ATOM 576 C C . ASN A 1 77 ? 15.603 0.188 -3.910 1.00 94.50 77 ASN A C 1
ATOM 578 O O . ASN A 1 77 ? 15.019 -0.339 -4.855 1.00 94.50 77 ASN A O 1
ATOM 582 N N . ILE A 1 78 ? 16.928 0.393 -3.898 1.00 95.38 78 ILE A N 1
ATOM 583 C CA . ILE A 1 78 ? 17.824 -0.045 -4.979 1.00 95.38 78 ILE A CA 1
ATOM 584 C C . ILE A 1 78 ? 17.647 -1.544 -5.232 1.00 95.38 78 ILE A C 1
ATOM 586 O O . ILE A 1 78 ? 17.417 -1.951 -6.368 1.00 95.38 78 ILE A O 1
ATOM 590 N N . TYR A 1 79 ? 17.708 -2.360 -4.176 1.00 96.06 79 TYR A N 1
ATOM 591 C CA . TYR A 1 79 ? 17.593 -3.814 -4.287 1.00 96.06 79 TYR A CA 1
ATOM 592 C C . TYR A 1 79 ? 16.243 -4.257 -4.867 1.00 96.06 79 TYR A C 1
ATOM 594 O O . TYR A 1 79 ? 16.195 -5.070 -5.790 1.00 96.06 79 TYR A O 1
ATOM 602 N N . VAL A 1 80 ? 15.137 -3.709 -4.357 1.00 97.25 80 VAL A N 1
ATOM 603 C CA . VAL A 1 80 ? 13.787 -4.056 -4.826 1.00 97.25 80 VAL A CA 1
ATOM 604 C C . VAL A 1 80 ? 13.575 -3.612 -6.274 1.00 97.25 80 VAL A C 1
ATOM 606 O O . VAL A 1 80 ? 13.080 -4.397 -7.082 1.00 97.25 80 VAL A O 1
ATOM 609 N N . ALA A 1 81 ? 13.974 -2.388 -6.623 1.00 95.81 81 ALA A N 1
ATOM 610 C CA . ALA A 1 81 ? 13.831 -1.862 -7.978 1.00 95.81 81 ALA A CA 1
ATOM 611 C C . ALA A 1 81 ? 14.683 -2.644 -8.985 1.00 95.81 81 ALA A C 1
ATOM 613 O O . ALA A 1 81 ? 14.179 -3.027 -10.038 1.00 95.81 81 ALA A O 1
ATOM 614 N N . GLN A 1 82 ? 15.936 -2.955 -8.641 1.00 95.06 82 GLN A N 1
ATOM 615 C CA . GLN A 1 82 ? 16.807 -3.784 -9.473 1.00 95.06 82 GLN A CA 1
ATOM 616 C C . GLN A 1 82 ? 16.176 -5.158 -9.740 1.00 95.06 82 GLN A C 1
ATOM 618 O O . GLN A 1 82 ? 16.083 -5.564 -10.894 1.00 95.06 82 GLN A O 1
ATOM 623 N N . LEU A 1 83 ? 15.660 -5.837 -8.707 1.00 95.75 83 LEU A N 1
ATOM 624 C CA . LEU A 1 83 ? 14.995 -7.136 -8.865 1.00 95.75 83 LEU A CA 1
ATOM 625 C C . LEU A 1 83 ? 13.790 -7.085 -9.807 1.00 95.75 83 LEU A C 1
ATOM 627 O O . LEU A 1 83 ? 13.561 -8.032 -10.557 1.00 95.75 83 LEU A O 1
ATOM 631 N N . ILE A 1 84 ? 12.982 -6.028 -9.731 1.00 95.06 84 ILE A N 1
ATOM 632 C CA . ILE A 1 84 ? 11.800 -5.868 -10.587 1.00 95.06 84 ILE A CA 1
ATOM 633 C C . ILE A 1 84 ? 12.229 -5.642 -12.041 1.00 95.06 84 ILE A C 1
ATOM 635 O O .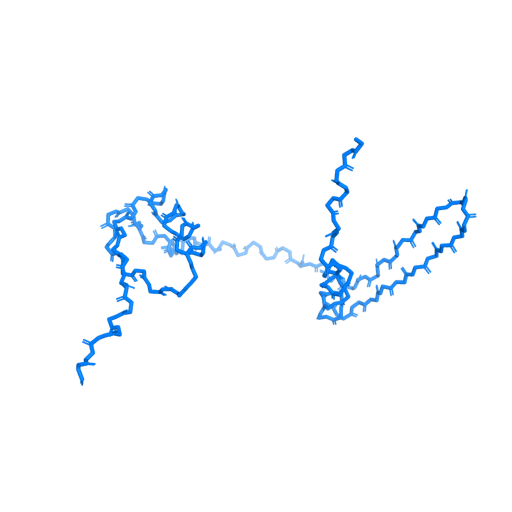 ILE A 1 84 ? 11.702 -6.294 -12.940 1.00 95.06 84 ILE A O 1
ATOM 639 N N . LEU A 1 85 ? 13.205 -4.762 -12.267 1.00 94.25 85 LEU A N 1
ATOM 640 C CA . LEU A 1 85 ? 13.675 -4.385 -13.601 1.00 94.25 85 LEU A CA 1
ATOM 641 C C . LEU A 1 85 ? 14.453 -5.513 -14.294 1.00 94.25 85 LEU A C 1
ATOM 643 O O . LEU A 1 85 ? 14.220 -5.781 -15.468 1.00 94.25 85 LEU A O 1
ATOM 647 N N . GLU A 1 86 ? 15.317 -6.232 -13.577 1.00 92.62 86 GLU A N 1
ATOM 648 C CA . GLU A 1 86 ? 16.024 -7.396 -14.129 1.00 92.62 86 GLU A CA 1
ATOM 649 C C . GLU A 1 86 ? 15.054 -8.532 -14.479 1.00 92.62 86 GLU A C 1
ATOM 651 O O . GLU A 1 86 ? 15.199 -9.177 -15.516 1.00 92.62 86 GLU A O 1
ATOM 656 N N . LYS A 1 87 ? 14.013 -8.752 -13.660 1.00 91.06 87 LYS A N 1
ATOM 657 C CA . LYS A 1 87 ? 12.934 -9.702 -13.987 1.00 91.06 87 LYS A CA 1
ATOM 658 C C . LYS A 1 87 ? 12.139 -9.294 -15.225 1.00 91.06 87 LYS A C 1
ATOM 660 O O . LYS A 1 87 ? 11.615 -10.173 -15.903 1.00 91.06 87 LYS A O 1
ATOM 665 N N . ALA A 1 88 ? 12.054 -7.997 -15.511 1.00 89.88 88 ALA A N 1
ATOM 666 C CA . ALA A 1 88 ? 11.462 -7.472 -16.737 1.00 89.88 88 ALA A CA 1
ATOM 667 C C . ALA A 1 88 ? 12.411 -7.555 -17.954 1.00 89.88 88 ALA A C 1
ATOM 669 O O . ALA A 1 88 ? 12.012 -7.187 -19.054 1.00 89.88 88 ALA A O 1
ATOM 670 N N . GLY A 1 89 ? 13.640 -8.061 -17.781 1.00 89.94 89 GLY A N 1
ATOM 671 C CA . GLY A 1 89 ? 14.631 -8.211 -18.850 1.00 89.94 89 GLY A CA 1
ATOM 672 C C . GLY A 1 89 ? 15.493 -6.971 -19.097 1.00 89.94 89 GLY A C 1
ATOM 673 O O . GLY A 1 89 ? 16.223 -6.936 -20.084 1.00 89.94 89 GLY A O 1
ATOM 674 N N . CYS A 1 90 ? 15.433 -5.964 -18.225 1.00 94.81 90 CYS A N 1
ATOM 675 C CA . CYS A 1 90 ? 16.226 -4.746 -18.356 1.00 94.81 90 CYS A CA 1
ATOM 676 C C . CYS A 1 90 ? 17.679 -4.962 -17.908 1.00 94.81 90 CYS A C 1
ATOM 678 O O . CYS A 1 90 ? 17.967 -5.724 -16.983 1.00 94.81 90 CYS A O 1
ATOM 680 N N . VAL A 1 91 ? 18.596 -4.189 -18.488 1.00 94.25 91 VAL A N 1
ATOM 681 C CA . VAL A 1 91 ? 19.977 -4.047 -18.012 1.00 94.25 91 VAL A CA 1
ATOM 682 C C . VAL A 1 91 ? 20.044 -2.828 -17.097 1.00 94.25 91 VAL A C 1
ATOM 684 O O . VAL A 1 91 ? 19.908 -1.694 -17.555 1.00 94.25 91 VAL A O 1
ATOM 687 N N . VAL A 1 92 ? 20.255 -3.050 -15.800 1.00 95.31 92 VAL A N 1
ATOM 688 C CA . VAL A 1 92 ? 20.232 -1.986 -14.786 1.00 95.31 92 VAL A CA 1
ATOM 689 C C . VAL A 1 92 ? 21.651 -1.571 -14.397 1.00 95.31 92 VAL A C 1
ATOM 691 O O . VAL A 1 92 ? 22.468 -2.398 -13.999 1.00 95.31 92 VAL A O 1
ATOM 694 N N . GLU A 1 93 ? 21.938 -0.274 -14.465 1.00 95.56 93 GLU A N 1
ATOM 695 C CA . GLU A 1 93 ? 23.154 0.346 -13.940 1.00 95.56 93 GLU A CA 1
ATOM 696 C C . GLU A 1 93 ? 22.788 1.234 -12.749 1.00 95.56 93 GLU A C 1
ATOM 698 O O . GLU A 1 93 ? 21.917 2.095 -12.849 1.00 95.56 93 GLU A O 1
ATOM 703 N N . ILE A 1 94 ? 23.430 1.027 -11.599 1.00 93.75 94 ILE A N 1
ATOM 704 C CA . ILE A 1 94 ? 23.144 1.812 -10.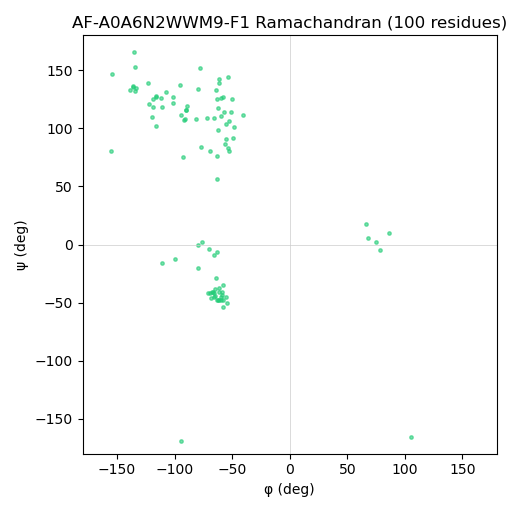393 1.00 93.75 94 ILE A CA 1
ATOM 705 C C . ILE A 1 94 ? 24.059 3.032 -10.368 1.00 93.75 94 ILE A C 1
ATOM 707 O O . ILE A 1 94 ? 25.276 2.904 -10.200 1.00 93.75 94 ILE A O 1
ATOM 711 N N . ALA A 1 95 ? 23.474 4.224 -10.455 1.00 90.12 95 ALA A N 1
ATOM 712 C CA . ALA A 1 95 ? 24.207 5.461 -10.245 1.00 90.12 95 ALA A CA 1
ATOM 713 C C . ALA A 1 95 ? 24.327 5.721 -8.742 1.00 90.12 95 ALA A C 1
ATOM 715 O O . ALA A 1 95 ? 23.369 6.101 -8.068 1.00 90.12 95 ALA A O 1
ATOM 716 N N . LYS A 1 96 ? 25.534 5.552 -8.204 1.00 81.62 96 LYS A N 1
ATOM 717 C CA . LYS A 1 96 ? 25.833 6.011 -6.847 1.00 81.62 96 LYS A CA 1
ATOM 718 C C . LYS A 1 96 ? 26.095 7.507 -6.882 1.00 81.62 96 LYS A C 1
ATOM 720 O O . LYS A 1 96 ? 26.863 7.994 -7.712 1.00 81.62 96 LYS A O 1
ATOM 725 N N . ARG A 1 97 ? 25.490 8.243 -5.951 1.00 69.50 97 ARG A N 1
ATOM 726 C CA . ARG A 1 97 ? 25.794 9.661 -5.756 1.00 69.50 97 ARG A CA 1
ATOM 727 C C . ARG A 1 97 ? 27.296 9.822 -5.484 1.00 69.50 97 ARG A C 1
ATOM 729 O O . ARG A 1 97 ? 27.786 9.384 -4.447 1.00 69.50 97 ARG A O 1
ATOM 736 N N . TYR A 1 98 ? 28.020 10.470 -6.395 1.00 57.66 98 TYR A N 1
ATOM 737 C CA . TYR A 1 98 ? 29.422 10.834 -6.193 1.00 57.66 98 TYR A CA 1
ATOM 738 C C . TYR A 1 98 ? 29.488 12.057 -5.267 1.00 57.66 98 TYR A C 1
ATOM 740 O O . TYR A 1 98 ? 29.522 13.198 -5.720 1.00 57.66 98 TYR A O 1
ATOM 748 N N . LEU A 1 99 ? 29.443 11.844 -3.950 1.00 61.12 99 LEU A N 1
ATOM 749 C CA . LEU A 1 99 ? 29.846 12.868 -2.982 1.00 61.12 99 LEU A CA 1
ATOM 750 C C . LEU A 1 99 ? 31.320 12.669 -2.639 1.00 61.12 99 LEU A C 1
ATOM 752 O O . LEU A 1 99 ? 31.674 12.176 -1.575 1.00 61.12 99 LEU A O 1
ATOM 756 N N . SER A 1 100 ? 32.178 13.070 -3.569 1.00 53.00 100 SER A N 1
ATOM 757 C CA . SER A 1 100 ? 33.567 13.402 -3.267 1.00 53.00 100 SER A CA 1
ATOM 758 C C . SER A 1 100 ? 34.081 14.373 -4.321 1.00 53.00 100 SER A C 1
ATOM 760 O O . SER A 1 100 ? 34.749 13.981 -5.275 1.00 53.00 100 SER A O 1
ATOM 762 N N . LEU A 1 101 ? 33.743 15.649 -4.163 1.00 43.12 101 LEU A N 1
ATOM 763 C CA . LEU A 1 101 ? 34.659 16.703 -4.584 1.00 43.12 101 LEU A CA 1
ATOM 764 C C . LEU A 1 101 ? 35.465 17.114 -3.339 1.00 43.12 101 LEU A C 1
ATOM 766 O O . LEU A 1 101 ? 34.873 17.146 -2.256 1.00 43.12 101 LEU A O 1
ATOM 770 N N . PRO A 1 102 ? 36.787 17.325 -3.472 1.00 50.16 102 PRO A N 1
ATOM 771 C CA . PRO A 1 102 ? 37.632 17.821 -2.388 1.00 50.16 102 PRO A CA 1
ATOM 772 C C . PRO A 1 102 ? 37.218 19.219 -1.914 1.00 50.16 102 PRO A C 1
ATOM 774 O O . PRO A 1 102 ? 36.621 19.972 -2.720 1.00 50.16 102 PRO A O 1
#

Nearest PDB structures (foldseek):
  7cci-assembly1_A  TM=8.075E-01  e=1.514E+00  Acinetobacter baumannii
  7jn3-assembly1_H  TM=3.637E-01  e=2.609E+00  Rous sarcoma virus (strain Schmidt-Ruppin A)
  6voy-assembly1_D  TM=3.458E-01  e=3.199E+00  Saccharolobus solfataricus P2
  7pel-assembly1_D  TM=3.696E-01  e=5.898E+00  Simian T-lymphotropic virus 1
  5ejk-assembly1_H  TM=3.624E-01  e=5.898E+00  Rous sarcoma virus - Prague C